Protein AF-A0A6N3C8Z9-F1 (afdb_monomer)

Structure (mmCIF, N/CA/C/O backbone):
data_AF-A0A6N3C8Z9-F1
#
_entry.id   AF-A0A6N3C8Z9-F1
#
loop_
_atom_site.group_PDB
_atom_site.id
_atom_site.type_symbol
_atom_site.label_atom_id
_atom_site.label_alt_id
_atom_site.label_comp_id
_atom_site.label_asym_id
_atom_site.label_entity_id
_atom_site.label_seq_id
_atom_site.pdbx_PDB_ins_code
_atom_site.Cartn_x
_atom_site.Cartn_y
_atom_site.Cartn_z
_atom_site.occupancy
_atom_site.B_iso_or_equiv
_atom_site.auth_seq_id
_atom_site.auth_comp_id
_atom_site.auth_asym_id
_atom_site.auth_atom_id
_atom_site.pdbx_PDB_model_num
ATOM 1 N N . MET A 1 1 ? -3.592 2.611 -11.473 1.00 59.44 1 MET A N 1
ATOM 2 C CA . MET A 1 1 ? -4.483 3.719 -11.049 1.00 59.44 1 MET A CA 1
ATOM 3 C C . MET A 1 1 ? -3.607 4.902 -10.685 1.00 59.44 1 MET A C 1
ATOM 5 O O . MET A 1 1 ? -2.663 4.714 -9.932 1.00 59.44 1 MET A O 1
ATOM 9 N N . GLU A 1 2 ? -3.871 6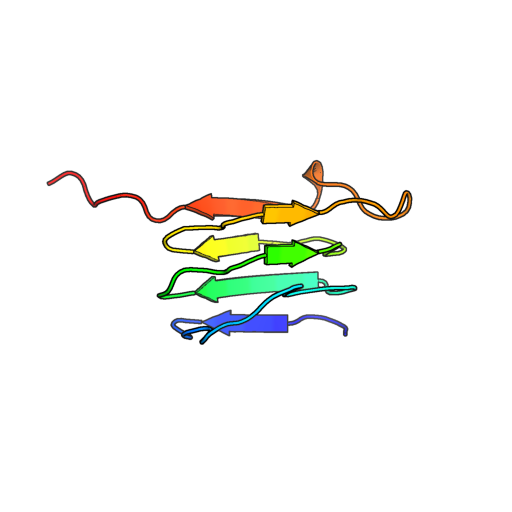.100 -11.199 1.00 72.75 2 GLU A N 1
ATOM 10 C CA . GLU A 1 2 ? -3.083 7.271 -10.798 1.00 72.75 2 GLU A CA 1
ATOM 11 C C . GLU A 1 2 ? -3.712 7.936 -9.566 1.00 72.75 2 GLU A C 1
ATOM 13 O O . GLU A 1 2 ? -4.869 8.343 -9.606 1.00 72.75 2 GLU A O 1
ATOM 18 N N . ASN A 1 3 ? -2.931 8.051 -8.485 1.00 79.94 3 ASN A N 1
ATOM 19 C CA . ASN A 1 3 ? -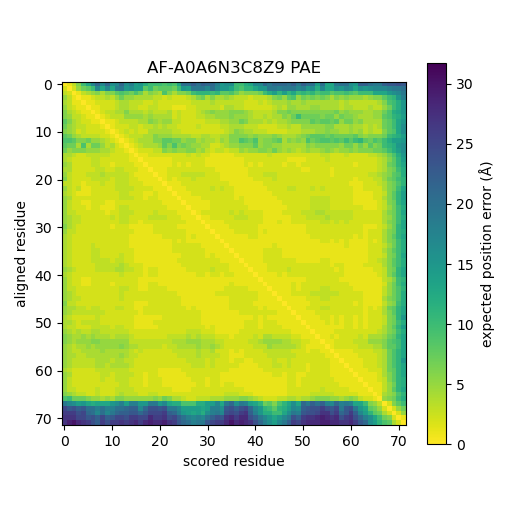3.206 8.879 -7.302 1.00 79.94 3 ASN A CA 1
ATOM 20 C C . ASN A 1 3 ? -4.432 8.461 -6.463 1.00 79.94 3 ASN A C 1
ATOM 22 O O . ASN A 1 3 ? -5.459 9.142 -6.430 1.00 79.94 3 ASN A O 1
ATOM 26 N N . ILE A 1 4 ? -4.302 7.355 -5.727 1.00 88.50 4 ILE A N 1
ATOM 27 C CA . ILE A 1 4 ? -5.300 6.901 -4.751 1.00 88.50 4 ILE A CA 1
ATOM 28 C C . ILE A 1 4 ? -5.145 7.706 -3.460 1.00 88.50 4 ILE A C 1
ATOM 30 O O . ILE A 1 4 ? -4.089 7.668 -2.832 1.00 88.50 4 ILE A O 1
ATOM 34 N N . LYS A 1 5 ? -6.220 8.374 -3.030 1.00 91.38 5 LYS A N 1
ATOM 35 C CA . LYS A 1 5 ? -6.301 9.023 -1.718 1.00 91.38 5 LYS A CA 1
ATOM 36 C C . LYS A 1 5 ? -7.395 8.384 -0.873 1.00 91.38 5 LYS A C 1
ATOM 38 O O . LYS A 1 5 ? -8.559 8.389 -1.269 1.00 91.38 5 LYS A O 1
ATOM 43 N N . MET A 1 6 ? -7.036 7.871 0.298 1.00 90.00 6 MET A N 1
ATOM 44 C CA . MET A 1 6 ? -7.971 7.264 1.250 1.00 90.00 6 MET A CA 1
ATOM 45 C C . MET A 1 6 ? -7.699 7.831 2.638 1.00 90.00 6 MET A C 1
ATOM 47 O O . MET A 1 6 ? -6.590 7.721 3.142 1.00 90.00 6 MET A O 1
ATOM 51 N N . VAL A 1 7 ? -8.692 8.454 3.266 1.00 87.50 7 VAL A N 1
ATOM 52 C CA . VAL A 1 7 ? -8.524 9.099 4.577 1.00 87.50 7 VAL A CA 1
ATOM 53 C C . VAL A 1 7 ? -9.593 8.571 5.520 1.00 87.50 7 VAL A C 1
ATOM 55 O O . VAL A 1 7 ? -10.778 8.682 5.216 1.00 87.50 7 VAL A O 1
ATOM 58 N N . ASN A 1 8 ? -9.166 8.012 6.656 1.00 85.12 8 ASN A N 1
ATOM 59 C CA . ASN A 1 8 ? -10.031 7.395 7.670 1.00 85.12 8 ASN A CA 1
ATOM 60 C C . ASN A 1 8 ? -10.963 6.326 7.076 1.00 85.12 8 ASN A C 1
ATOM 62 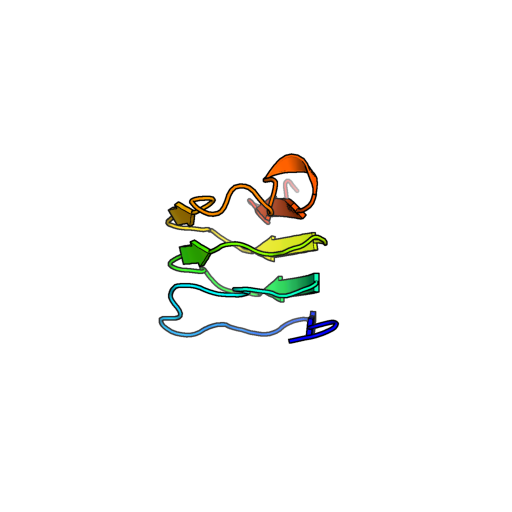O O . ASN A 1 8 ? -12.153 6.245 7.386 1.00 85.12 8 ASN A O 1
ATOM 66 N N . CYS A 1 9 ? -10.426 5.540 6.143 1.00 87.62 9 CYS A N 1
ATOM 67 C CA . CYS A 1 9 ? -11.157 4.455 5.501 1.00 87.62 9 CYS A CA 1
ATOM 68 C C . CYS A 1 9 ? -10.848 3.131 6.195 1.00 87.62 9 CYS A C 1
ATOM 70 O O . CYS A 1 9 ? -9.780 2.956 6.771 1.00 87.62 9 CYS A O 1
ATOM 72 N N . LYS A 1 10 ? -11.758 2.166 6.085 1.00 88.94 10 LYS A N 1
ATOM 73 C CA . LYS A 1 10 ? -11.488 0.776 6.458 1.00 88.94 10 LYS A CA 1
ATOM 74 C C . LYS A 1 10 ? -11.382 -0.062 5.199 1.00 88.94 10 LYS A C 1
ATOM 76 O O . LYS A 1 10 ? -12.200 0.095 4.295 1.00 88.94 10 LYS A O 1
ATOM 81 N N . LEU A 1 11 ? -10.398 -0.948 5.167 1.00 89.25 11 LEU A N 1
ATOM 82 C CA . LEU A 1 11 ? -10.324 -2.029 4.196 1.00 89.25 11 LEU A CA 1
ATOM 83 C C . LEU A 1 11 ? -10.851 -3.295 4.875 1.00 89.25 11 LEU A C 1
ATOM 85 O O . LEU A 1 11 ? -10.515 -3.575 6.024 1.00 89.25 11 LEU A O 1
ATOM 89 N N . ILE A 1 12 ? -11.736 -4.019 4.197 1.00 87.25 12 ILE A N 1
ATOM 90 C CA . ILE A 1 12 ? -12.373 -5.226 4.730 1.00 87.25 12 ILE A CA 1
ATOM 91 C C . ILE A 1 12 ? -11.890 -6.384 3.868 1.00 87.25 12 ILE A C 1
ATOM 93 O O . ILE A 1 12 ? -12.163 -6.385 2.670 1.00 87.25 12 ILE A O 1
ATOM 97 N N . ASN A 1 13 ? -11.180 -7.337 4.478 1.00 81.00 13 ASN A N 1
ATOM 98 C CA . ASN A 1 13 ? -10.672 -8.556 3.837 1.00 81.00 13 ASN A CA 1
ATOM 99 C C . ASN A 1 13 ? -10.004 -8.266 2.481 1.00 81.00 13 ASN A C 1
ATOM 101 O O . ASN A 1 13 ? -10.391 -8.824 1.456 1.00 81.00 13 ASN A O 1
ATOM 105 N N . THR A 1 14 ? -9.115 -7.274 2.461 1.00 82.81 14 THR A N 1
ATOM 106 C CA . THR A 1 14 ? -8.524 -6.752 1.228 1.00 82.81 14 THR A CA 1
ATOM 107 C C . THR A 1 14 ? -7.083 -7.221 1.116 1.00 82.81 14 THR A C 1
ATOM 109 O O . THR A 1 14 ? -6.235 -6.830 1.925 1.00 82.81 14 THR A O 1
ATOM 112 N N . ASP A 1 15 ? -6.824 -8.012 0.082 1.00 90.12 15 ASP A N 1
ATOM 113 C CA . ASP A 1 15 ? -5.508 -8.435 -0.370 1.00 90.12 15 ASP A CA 1
ATOM 114 C C . ASP A 1 15 ? -5.039 -7.610 -1.580 1.00 90.12 15 ASP A C 1
ATOM 116 O O . ASP A 1 15 ? -5.811 -6.907 -2.234 1.00 90.12 15 ASP A O 1
ATOM 120 N N . LEU A 1 16 ? -3.729 -7.656 -1.834 1.00 95.50 16 LEU A N 1
ATOM 121 C CA . LEU A 1 16 ? -3.050 -7.018 -2.966 1.00 95.50 16 LEU A CA 1
ATOM 122 C C . LEU A 1 16 ? -3.388 -5.527 -3.114 1.00 95.50 16 LEU A C 1
ATOM 124 O O . LEU A 1 16 ? -3.464 -4.980 -4.217 1.00 95.50 16 LEU A O 1
ATOM 128 N N . ALA A 1 17 ? -3.581 -4.849 -1.984 1.00 94.75 17 ALA A N 1
ATOM 129 C CA . ALA A 1 17 ? -3.971 -3.455 -1.963 1.00 94.75 17 ALA A CA 1
ATOM 130 C C . ALA A 1 17 ? -2.902 -2.580 -2.636 1.00 94.75 17 ALA A C 1
ATOM 132 O O . ALA A 1 17 ? -1.698 -2.782 -2.452 1.00 94.75 17 ALA A O 1
ATOM 133 N N . PHE A 1 18 ? -3.374 -1.555 -3.352 1.00 95.31 18 PHE A N 1
ATOM 134 C CA . PHE A 1 18 ? -2.564 -0.483 -3.945 1.00 95.31 18 PHE A CA 1
ATOM 135 C C . PHE A 1 18 ? -1.647 -0.888 -5.110 1.00 95.31 18 PHE A C 1
ATOM 137 O O . PHE A 1 18 ? -0.761 -0.110 -5.479 1.00 95.31 18 PHE A O 1
ATOM 144 N N . GLU A 1 19 ? -1.902 -2.032 -5.747 1.00 95.44 19 GLU A N 1
ATOM 145 C CA . GLU A 1 19 ? -1.155 -2.462 -6.932 1.00 95.44 19 GLU A CA 1
ATOM 146 C C . GLU A 1 19 ? -1.190 -1.419 -8.056 1.00 95.44 19 GLU A C 1
ATOM 148 O O . GLU A 1 19 ? -2.249 -0.900 -8.426 1.00 95.44 19 GLU A O 1
ATOM 153 N N . TYR A 1 20 ? -0.012 -1.081 -8.589 1.00 94.69 20 TYR A N 1
ATOM 154 C CA . TYR A 1 20 ? 0.151 -0.098 -9.665 1.00 94.69 20 TYR A CA 1
ATOM 155 C C . TYR A 1 20 ? -0.488 1.258 -9.338 1.00 94.69 20 TYR A C 1
ATOM 157 O O . TYR A 1 20 ? -1.173 1.864 -10.176 1.00 94.69 20 TYR A O 1
ATOM 165 N N . SER A 1 21 ? -0.274 1.742 -8.108 1.00 94.50 21 SER A N 1
ATOM 166 C CA . SER A 1 21 ? -0.783 3.039 -7.656 1.00 94.50 21 SER A CA 1
ATOM 167 C C . SER A 1 21 ? 0.269 3.935 -7.001 1.00 94.50 21 SER A C 1
ATOM 169 O O . SER A 1 21 ? 1.188 3.462 -6.337 1.00 94.50 21 SER A O 1
ATOM 171 N N . ASN A 1 22 ? 0.110 5.248 -7.185 1.00 96.19 22 ASN A N 1
ATOM 172 C CA . ASN A 1 22 ? 0.658 6.243 -6.261 1.00 96.19 22 ASN A CA 1
ATOM 173 C C . ASN A 1 22 ? -0.373 6.438 -5.149 1.00 96.19 22 ASN A C 1
ATOM 175 O O . ASN A 1 22 ? -1.528 6.749 -5.457 1.00 96.19 22 ASN A O 1
ATOM 179 N N . VAL A 1 23 ? 0.010 6.231 -3.893 1.00 95.69 23 VAL A N 1
ATOM 180 C CA . VAL A 1 23 ? -0.940 6.100 -2.780 1.00 95.69 23 VAL A CA 1
ATOM 181 C C . VAL A 1 23 ? -0.706 7.130 -1.675 1.00 95.69 23 VAL A C 1
ATOM 183 O O . VAL A 1 23 ? 0.418 7.371 -1.258 1.00 95.69 23 VAL A O 1
ATOM 186 N N . ASP A 1 24 ? -1.784 7.715 -1.166 1.00 96.44 24 ASP A N 1
ATOM 187 C CA . ASP A 1 24 ? -1.836 8.467 0.090 1.00 96.44 24 ASP A CA 1
ATOM 188 C C . ASP A 1 24 ? -3.011 7.925 0.917 1.00 96.44 24 ASP A C 1
ATOM 190 O O . ASP A 1 24 ? -4.169 8.311 0.724 1.00 96.44 24 ASP A O 1
ATOM 194 N N . ALA A 1 25 ? -2.730 6.939 1.770 1.00 94.88 25 ALA A N 1
ATOM 195 C CA . ALA A 1 25 ? -3.745 6.165 2.476 1.00 94.88 25 ALA A CA 1
ATOM 196 C C . ALA A 1 25 ? -3.558 6.192 3.998 1.00 94.88 25 ALA A C 1
ATOM 198 O O . ALA A 1 25 ? -2.499 5.847 4.521 1.00 94.88 25 ALA A O 1
ATOM 199 N N . ILE A 1 26 ? -4.633 6.515 4.716 1.00 95.50 26 ILE A N 1
ATOM 200 C CA . ILE A 1 26 ? -4.794 6.331 6.159 1.00 95.50 26 ILE A CA 1
ATOM 201 C C . ILE A 1 26 ? -5.951 5.356 6.371 1.00 95.50 26 ILE A C 1
ATOM 203 O O . ILE A 1 26 ? -7.121 5.708 6.204 1.00 95.50 26 ILE A O 1
ATOM 207 N N . ILE A 1 27 ? -5.602 4.129 6.742 1.00 94.69 27 ILE A N 1
ATOM 208 C CA . ILE A 1 27 ? -6.510 2.995 6.886 1.00 94.69 27 ILE A CA 1
ATOM 209 C C . ILE A 1 27 ? -6.706 2.679 8.375 1.00 94.69 27 ILE A C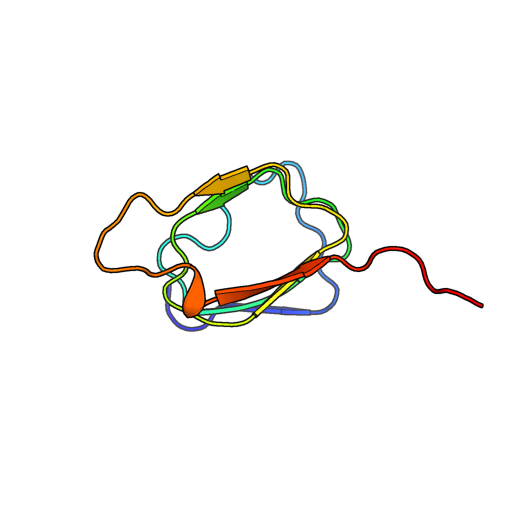 1
ATOM 211 O O . ILE A 1 27 ? -5.746 2.411 9.096 1.00 94.69 27 ILE A O 1
ATOM 215 N N . ASP A 1 28 ? -7.942 2.763 8.863 1.00 92.88 28 ASP A N 1
ATOM 216 C CA . ASP A 1 28 ? -8.372 2.461 10.243 1.00 92.88 28 ASP A CA 1
ATOM 217 C C . ASP A 1 28 ? -8.761 0.978 10.398 1.00 92.88 28 ASP A C 1
ATOM 219 O O . ASP A 1 28 ? -9.825 0.632 10.926 1.00 92.88 28 ASP A O 1
ATOM 223 N N . SER A 1 29 ? -7.934 0.101 9.831 1.00 92.88 29 SER A N 1
ATOM 224 C CA . SER A 1 29 ? -8.059 -1.351 9.915 1.00 92.88 29 SER A CA 1
ATOM 225 C C . SER A 1 29 ? -6.715 -2.027 9.627 1.00 92.88 29 SER A C 1
ATOM 227 O O . SER A 1 29 ? -5.734 -1.378 9.241 1.00 92.88 29 SER A O 1
ATOM 229 N N . SER A 1 30 ? -6.679 -3.351 9.788 1.00 93.31 30 SER A N 1
ATOM 230 C CA . SER A 1 30 ? -5.636 -4.187 9.200 1.00 93.31 30 SER A CA 1
ATOM 231 C C . SER A 1 30 ? -5.770 -4.236 7.676 1.00 93.31 30 SER A C 1
ATOM 233 O O . SER A 1 30 ? -6.868 -4.090 7.132 1.00 93.31 30 SER A O 1
ATOM 235 N N . ILE A 1 31 ? -4.647 -4.456 6.999 1.00 95.12 31 ILE A N 1
ATOM 236 C CA . ILE A 1 31 ? -4.569 -4.748 5.564 1.00 95.12 31 ILE A CA 1
ATOM 237 C C . ILE A 1 31 ? -3.943 -6.132 5.419 1.00 95.12 31 ILE A C 1
ATOM 239 O O . ILE A 1 31 ? -2.901 -6.388 6.028 1.00 95.12 31 ILE A O 1
ATOM 243 N N . ASP A 1 32 ? -4.543 -7.019 4.629 1.00 96.25 32 ASP A N 1
ATOM 244 C CA . ASP A 1 32 ? -4.031 -8.387 4.521 1.00 96.25 32 ASP A CA 1
ATOM 245 C C . ASP A 1 32 ? -2.723 -8.399 3.726 1.00 96.25 32 ASP A C 1
ATOM 247 O O . ASP A 1 32 ? -1.705 -8.893 4.216 1.00 96.25 32 ASP A O 1
ATOM 251 N N . SER A 1 33 ? -2.696 -7.752 2.556 1.00 97.31 33 SER A N 1
ATOM 252 C CA . SER A 1 33 ? -1.450 -7.532 1.821 1.00 97.31 33 SER A CA 1
ATOM 253 C C . SER A 1 33 ? -1.439 -6.250 0.991 1.00 97.31 33 SER A C 1
ATOM 255 O O . SER A 1 33 ? -2.468 -5.776 0.511 1.00 97.31 33 SER A O 1
ATOM 257 N N . ILE A 1 34 ? -0.244 -5.682 0.831 1.00 97.38 34 ILE A N 1
ATOM 258 C CA . ILE A 1 34 ? 0.060 -4.588 -0.098 1.00 97.38 34 ILE A CA 1
ATOM 259 C C . ILE A 1 34 ? 0.927 -5.166 -1.205 1.00 97.38 34 ILE A C 1
ATOM 261 O O . ILE A 1 34 ? 1.905 -5.858 -0.911 1.00 97.38 34 ILE A O 1
ATOM 265 N N . LYS A 1 35 ? 0.620 -4.846 -2.460 1.00 97.75 35 LYS A N 1
ATOM 266 C CA . LYS A 1 35 ? 1.428 -5.290 -3.595 1.00 97.75 35 LYS A CA 1
ATOM 267 C C . LYS A 1 35 ? 1.818 -4.111 -4.463 1.00 97.75 35 LYS A C 1
ATOM 269 O O . LYS A 1 35 ? 0.956 -3.329 -4.830 1.00 97.75 35 LYS A O 1
ATOM 274 N N . ASN A 1 36 ? 3.105 -3.998 -4.788 1.00 97.44 36 ASN A N 1
ATOM 275 C CA . ASN A 1 36 ? 3.611 -3.172 -5.885 1.00 97.44 36 ASN A CA 1
ATOM 276 C C . ASN A 1 36 ? 2.981 -1.757 -6.012 1.00 97.44 36 ASN A C 1
ATOM 278 O O . ASN A 1 36 ? 2.499 -1.401 -7.089 1.00 97.44 36 ASN A O 1
ATOM 282 N N . PRO A 1 37 ? 2.930 -0.914 -4.964 1.00 96.88 37 PRO A N 1
ATOM 283 C CA . PRO A 1 37 ? 2.664 0.507 -5.165 1.00 96.88 37 PRO A CA 1
ATOM 284 C C . PRO A 1 37 ? 3.862 1.167 -5.867 1.00 96.88 37 PRO A C 1
ATOM 286 O O . PRO A 1 37 ? 5.020 0.852 -5.585 1.00 96.88 37 PRO A O 1
ATOM 289 N N . TYR A 1 38 ? 3.592 2.109 -6.773 1.00 96.62 38 TYR A N 1
ATOM 290 C CA . TYR A 1 38 ? 4.629 2.897 -7.447 1.00 96.62 38 TYR A CA 1
ATOM 291 C C . TYR A 1 38 ? 5.377 3.793 -6.454 1.00 96.62 38 TYR A C 1
ATOM 293 O O . TYR A 1 38 ? 6.608 3.865 -6.474 1.00 96.62 38 TYR A O 1
ATOM 301 N N . SER A 1 39 ? 4.630 4.486 -5.591 1.00 96.81 39 SER A N 1
ATOM 302 C CA . SER A 1 39 ? 5.164 5.369 -4.555 1.00 96.81 39 SER A CA 1
ATOM 303 C C . SER A 1 39 ? 4.081 5.800 -3.562 1.00 96.81 39 SER A C 1
ATOM 305 O O . SER A 1 39 ? 2.888 5.599 -3.808 1.00 96.81 39 SER A O 1
ATOM 307 N N . GLY A 1 40 ? 4.483 6.460 -2.474 1.00 96.19 40 GLY A N 1
ATOM 308 C CA . GLY A 1 40 ? 3.580 7.254 -1.640 1.00 96.19 40 GLY A CA 1
ATOM 309 C C . GLY A 1 40 ? 3.629 6.911 -0.155 1.00 96.19 40 GLY A C 1
ATOM 310 O O . GLY A 1 40 ? 4.691 6.589 0.378 1.00 96.19 40 GLY A O 1
ATOM 311 N N . GLN A 1 41 ? 2.496 7.019 0.536 1.00 96.81 41 GLN A N 1
ATOM 312 C CA . GLN A 1 41 ? 2.366 6.761 1.965 1.00 96.81 41 GLN A CA 1
ATOM 313 C C . GLN A 1 41 ? 1.145 5.891 2.276 1.00 96.81 41 GLN A C 1
ATOM 315 O O . GLN A 1 41 ? 0.037 6.149 1.814 1.00 96.81 41 GLN A O 1
ATOM 320 N N . ILE A 1 42 ? 1.353 4.889 3.129 1.00 96.62 42 ILE A N 1
ATOM 321 C CA . ILE A 1 42 ? 0.303 4.028 3.669 1.00 96.62 42 ILE A CA 1
ATOM 322 C C . ILE A 1 42 ? 0.446 3.997 5.189 1.00 96.62 42 ILE A C 1
ATOM 324 O O . ILE A 1 42 ? 1.507 3.671 5.725 1.00 96.62 42 ILE A O 1
ATOM 328 N N . VAL A 1 43 ? -0.631 4.329 5.890 1.00 96.31 43 VAL A N 1
ATOM 329 C CA . VAL A 1 43 ? -0.745 4.243 7.345 1.00 96.31 43 VAL A CA 1
ATOM 330 C C . VAL A 1 43 ? -1.844 3.241 7.684 1.00 96.31 43 VAL A C 1
ATOM 332 O O . VAL A 1 43 ? -2.967 3.413 7.224 1.00 96.31 43 VAL A O 1
ATOM 335 N N . ALA A 1 44 ? -1.552 2.215 8.483 1.00 94.94 44 ALA A N 1
ATOM 336 C CA . ALA A 1 44 ? -2.506 1.150 8.827 1.00 94.94 44 ALA A CA 1
ATOM 337 C C . ALA A 1 44 ? -2.300 0.629 10.259 1.00 94.94 44 ALA A C 1
ATOM 339 O O . ALA A 1 44 ? -1.260 0.892 10.864 1.00 94.94 44 ALA A O 1
ATOM 340 N N . ASP A 1 45 ? -3.257 -0.121 10.810 1.00 93.06 45 ASP A N 1
ATOM 341 C CA . ASP A 1 45 ? -3.101 -0.732 12.142 1.00 93.06 45 ASP A CA 1
ATOM 342 C C . ASP A 1 45 ? -2.081 -1.879 12.116 1.00 93.06 45 ASP A C 1
ATOM 344 O O . ASP A 1 45 ? -1.160 -1.948 12.935 1.00 93.06 45 ASP A O 1
ATOM 348 N N . SER A 1 46 ? -2.219 -2.758 11.126 1.00 94.19 46 SER A N 1
ATOM 349 C CA . SER A 1 46 ? -1.293 -3.843 10.813 1.00 94.19 46 SER A CA 1
ATOM 350 C C . SER A 1 46 ? -1.327 -4.138 9.316 1.00 94.19 46 SER A C 1
ATOM 352 O O . SER A 1 46 ? -2.301 -3.824 8.630 1.00 94.19 46 SER A O 1
ATOM 354 N N . ILE A 1 47 ? -0.248 -4.730 8.809 1.00 95.50 47 ILE A N 1
ATOM 355 C CA . ILE A 1 47 ? -0.156 -5.228 7.436 1.00 95.50 47 ILE A CA 1
ATOM 356 C C . ILE A 1 47 ? 0.366 -6.659 7.518 1.00 95.50 47 ILE A C 1
ATOM 358 O O . ILE A 1 47 ? 1.389 -6.882 8.170 1.00 95.50 47 ILE A O 1
ATOM 362 N N . GLY A 1 48 ? -0.344 -7.607 6.908 1.00 96.00 48 GLY A N 1
ATOM 363 C CA . GLY A 1 48 ? 0.054 -9.015 6.893 1.00 96.00 48 GLY A CA 1
ATOM 364 C C . GLY A 1 48 ? 1.285 -9.245 6.020 1.00 96.00 48 GLY A C 1
ATOM 365 O O . GLY A 1 48 ? 2.320 -9.696 6.510 1.00 96.00 48 GLY A O 1
ATOM 366 N N . GLU A 1 49 ? 1.194 -8.877 4.744 1.00 97.31 49 GLU A N 1
ATOM 367 C CA . GLU A 1 49 ? 2.263 -9.070 3.762 1.00 97.31 49 GLU A CA 1
ATOM 368 C C . GLU A 1 49 ? 2.537 -7.803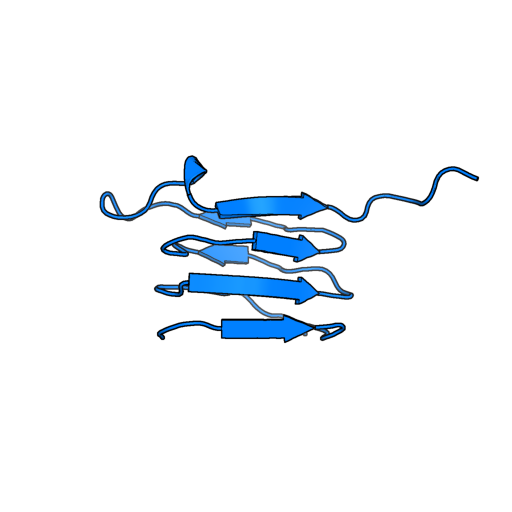 2.937 1.00 97.31 49 GLU A C 1
ATOM 370 O O . GLU A 1 49 ? 1.639 -7.018 2.630 1.00 97.31 49 GLU A O 1
ATOM 375 N N . ILE A 1 50 ? 3.801 -7.594 2.566 1.00 97.25 50 ILE A N 1
ATOM 376 C CA . ILE A 1 50 ? 4.221 -6.522 1.658 1.00 97.25 50 ILE A CA 1
ATOM 377 C C . ILE A 1 50 ? 5.012 -7.161 0.521 1.00 97.25 50 ILE A C 1
ATOM 379 O O . ILE A 1 50 ? 6.097 -7.697 0.751 1.00 97.25 50 ILE A O 1
ATOM 383 N N . ILE A 1 51 ? 4.481 -7.061 -0.694 1.00 98.12 51 ILE A N 1
ATOM 384 C CA . ILE A 1 51 ? 4.993 -7.730 -1.888 1.00 98.12 51 ILE A CA 1
ATOM 385 C C . ILE A 1 51 ? 5.568 -6.680 -2.845 1.00 98.12 51 ILE A C 1
ATOM 387 O O . ILE A 1 51 ? 4.860 -5.763 -3.264 1.00 98.12 51 ILE A O 1
ATOM 391 N N . PHE A 1 52 ? 6.848 -6.837 -3.187 1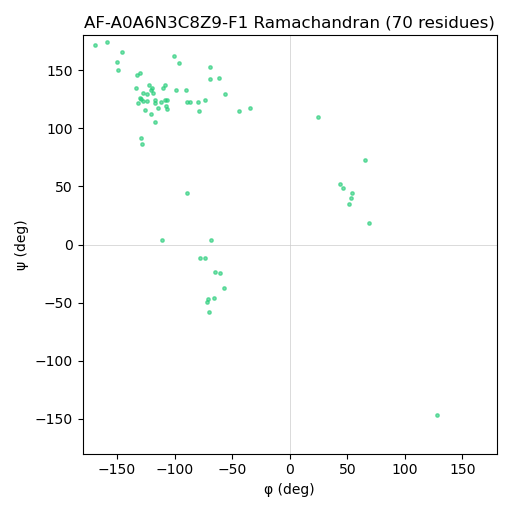.00 97.44 52 PHE A N 1
ATOM 392 C CA . PHE A 1 52 ? 7.534 -6.111 -4.260 1.00 97.44 52 PHE A CA 1
ATOM 393 C C . PHE A 1 52 ? 8.224 -7.134 -5.166 1.00 97.44 52 PHE A C 1
ATOM 395 O O . PHE A 1 52 ? 9.371 -7.505 -4.924 1.00 97.44 52 PHE A O 1
ATOM 402 N N . ASP A 1 53 ? 7.486 -7.646 -6.149 1.00 97.12 53 ASP A N 1
ATOM 403 C CA . ASP A 1 53 ? 7.943 -8.661 -7.114 1.00 97.12 53 ASP A CA 1
ATOM 404 C C . ASP A 1 53 ? 8.099 -8.102 -8.541 1.00 97.12 53 ASP A C 1
ATOM 406 O O . ASP A 1 53 ? 8.443 -8.838 -9.463 1.00 97.12 53 ASP A O 1
ATOM 410 N N . ASN A 1 54 ? 7.885 -6.795 -8.717 1.00 95.94 54 ASN A N 1
ATOM 411 C CA . ASN A 1 54 ? 8.110 -6.066 -9.959 1.00 95.94 54 ASN A CA 1
ATOM 412 C C . ASN A 1 54 ? 9.336 -5.145 -9.823 1.00 95.94 54 ASN A C 1
ATOM 414 O O . ASN A 1 54 ? 9.382 -4.301 -8.931 1.00 95.94 54 ASN A O 1
ATOM 418 N N . GLU A 1 55 ? 10.312 -5.288 -10.725 1.00 94.75 55 GLU A N 1
ATOM 419 C CA . GLU A 1 55 ? 11.577 -4.536 -10.705 1.00 94.75 55 GLU A CA 1
ATOM 420 C C . GLU A 1 55 ? 11.409 -3.020 -10.914 1.00 94.75 55 GLU A C 1
ATOM 422 O O . GLU A 1 55 ? 12.245 -2.237 -10.452 1.00 94.75 55 GLU A O 1
ATOM 427 N N . ASP A 1 56 ? 10.315 -2.589 -11.550 1.00 93.69 56 ASP A N 1
ATOM 428 C CA . ASP A 1 56 ? 10.006 -1.171 -11.776 1.00 93.69 56 ASP A CA 1
ATOM 429 C C . ASP A 1 56 ? 9.539 -0.457 -10.494 1.00 93.69 56 ASP A C 1
ATOM 431 O O . ASP A 1 56 ? 9.448 0.774 -10.451 1.00 93.69 56 ASP A O 1
ATOM 435 N N . MET A 1 57 ? 9.238 -1.206 -9.430 1.00 95.88 57 MET A N 1
ATOM 436 C CA . MET A 1 57 ? 8.682 -0.692 -8.183 1.00 95.88 57 MET A CA 1
ATOM 437 C C . MET A 1 57 ? 9.588 -1.008 -7.010 1.00 95.88 57 MET A C 1
ATOM 439 O O . MET A 1 57 ? 10.040 -2.130 -6.806 1.00 95.88 57 MET A O 1
ATOM 443 N N . LYS A 1 58 ? 9.833 0.013 -6.194 1.00 95.25 58 LYS A N 1
ATOM 444 C CA . LYS A 1 58 ? 10.779 -0.080 -5.088 1.00 95.25 58 LYS A CA 1
ATOM 445 C C . LYS A 1 58 ? 10.090 0.181 -3.771 1.00 95.25 58 LYS A C 1
ATOM 447 O O . LYS A 1 58 ? 9.361 1.164 -3.625 1.00 95.25 58 LYS A O 1
ATOM 452 N N . LYS A 1 59 ? 10.383 -0.668 -2.788 1.00 95.12 59 LYS A N 1
ATOM 453 C CA . LYS A 1 59 ? 9.845 -0.543 -1.432 1.00 95.12 59 LYS A CA 1
ATOM 454 C C . LYS A 1 59 ? 10.179 0.817 -0.827 1.00 95.12 59 LYS A C 1
ATOM 456 O O . LYS A 1 59 ? 9.337 1.416 -0.168 1.00 95.12 59 LYS A O 1
ATOM 461 N N . GLU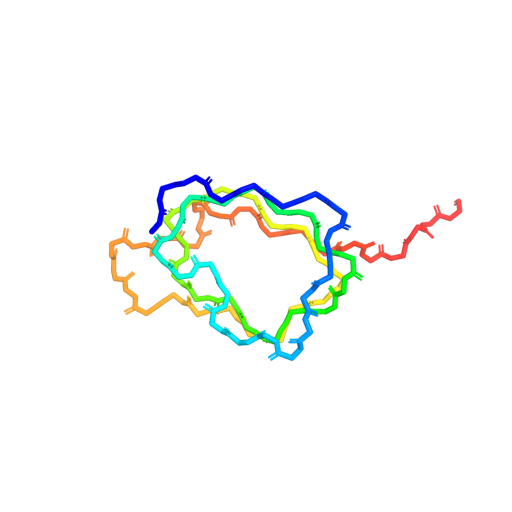 A 1 60 ? 11.373 1.331 -1.103 1.00 97.06 60 GLU A N 1
ATOM 462 C CA . GLU A 1 60 ? 11.845 2.638 -0.627 1.00 97.06 60 GLU A CA 1
ATOM 463 C C . GLU A 1 60 ? 10.980 3.818 -1.100 1.00 97.06 60 GLU A C 1
ATOM 465 O O . GLU A 1 60 ? 10.943 4.848 -0.427 1.00 97.06 60 GLU A O 1
ATOM 470 N N . ASN A 1 61 ? 10.256 3.676 -2.215 1.00 97.44 61 ASN A N 1
ATOM 471 C CA . ASN A 1 61 ? 9.384 4.728 -2.742 1.00 97.44 61 ASN A CA 1
ATOM 472 C C . ASN A 1 61 ? 8.051 4.827 -1.986 1.00 97.44 61 ASN A C 1
ATOM 474 O O . ASN A 1 61 ? 7.309 5.790 -2.185 1.00 97.44 61 ASN A O 1
ATOM 478 N N . THR A 1 62 ? 7.728 3.844 -1.139 1.00 97.38 62 THR A N 1
ATOM 479 C CA . THR A 1 62 ? 6.467 3.787 -0.395 1.00 97.38 62 THR A CA 1
ATOM 480 C C . THR A 1 62 ? 6.727 3.767 1.104 1.00 97.38 62 THR A C 1
ATOM 482 O O . THR A 1 62 ? 7.223 2.798 1.678 1.00 97.38 62 THR A O 1
ATOM 485 N N . LYS A 1 63 ? 6.337 4.846 1.778 1.00 97.94 63 LYS A N 1
ATOM 486 C CA . LYS A 1 63 ? 6.422 4.969 3.228 1.00 97.94 63 LYS A CA 1
ATOM 487 C C . LYS A 1 63 ? 5.274 4.212 3.886 1.00 97.94 63 LYS A C 1
ATOM 489 O O . LYS A 1 63 ? 4.120 4.616 3.783 1.00 97.94 63 LYS A O 1
ATOM 494 N N . ILE A 1 64 ? 5.601 3.165 4.634 1.00 96.44 64 ILE A N 1
ATOM 495 C CA . ILE A 1 64 ? 4.625 2.382 5.397 1.00 96.44 64 ILE A CA 1
ATOM 496 C C . ILE A 1 64 ? 4.773 2.698 6.886 1.00 96.44 64 ILE A C 1
ATOM 498 O O . ILE A 1 64 ? 5.861 2.569 7.448 1.00 96.44 64 ILE A O 1
ATOM 502 N N . VAL A 1 65 ? 3.682 3.120 7.526 1.00 96.06 65 VAL A N 1
ATOM 503 C CA . VAL A 1 65 ? 3.633 3.461 8.955 1.00 96.06 65 VAL A CA 1
ATOM 504 C C . VAL A 1 65 ? 2.547 2.636 9.636 1.00 96.06 65 VAL A C 1
ATOM 506 O O . VAL A 1 65 ? 1.381 2.702 9.260 1.00 96.06 65 VAL A O 1
ATOM 509 N N . LEU A 1 66 ? 2.914 1.880 10.671 1.00 95.06 66 LEU A N 1
ATOM 510 C CA . LEU A 1 66 ? 1.934 1.187 11.505 1.00 95.06 66 LEU A CA 1
ATOM 511 C C . LEU A 1 66 ? 1.509 2.091 12.665 1.00 95.06 66 LEU A C 1
ATOM 513 O O . LEU A 1 66 ? 2.365 2.652 13.346 1.00 95.06 66 LEU A O 1
ATOM 517 N N . LYS A 1 67 ? 0.204 2.203 12.925 1.00 88.44 67 LYS A N 1
ATOM 518 C CA . LYS A 1 67 ? -0.384 3.101 13.940 1.00 88.44 67 LYS A CA 1
ATOM 519 C C . LYS A 1 67 ? -0.084 2.729 15.3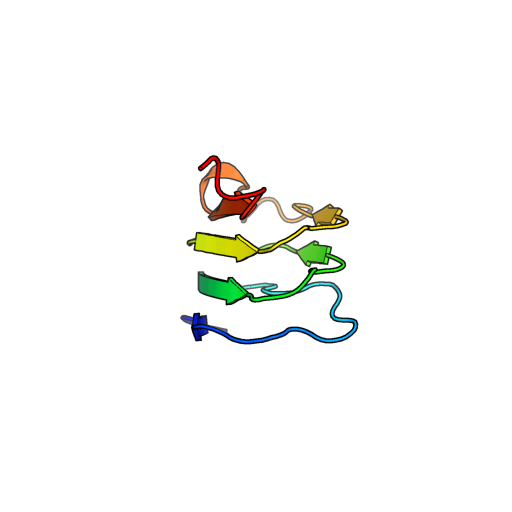97 1.00 88.44 67 LYS A C 1
ATOM 521 O O . LYS A 1 67 ? -0.633 3.368 16.284 1.00 88.44 67 LYS A O 1
ATOM 526 N N . LYS A 1 68 ? 0.736 1.702 15.660 1.00 72.69 68 LYS A N 1
ATOM 527 C CA . LYS A 1 68 ? 0.898 1.048 16.973 1.00 72.69 68 LYS A CA 1
ATOM 528 C C . LYS A 1 68 ? 0.764 2.013 18.164 1.00 72.69 68 LYS A C 1
ATOM 530 O O . LYS A 1 68 ? 1.585 2.908 18.315 1.00 72.69 68 LYS A O 1
ATOM 535 N N . TYR A 1 69 ? -0.270 1.730 18.969 1.00 54.44 69 TYR A N 1
ATOM 536 C CA . TYR A 1 69 ? -0.617 2.225 20.305 1.00 54.44 69 TYR A CA 1
ATOM 537 C C . TYR A 1 69 ? -0.055 3.596 20.681 1.00 54.44 69 TYR A C 1
ATOM 539 O O . TYR A 1 69 ? 1.123 3.723 21.008 1.00 54.44 69 TYR A O 1
ATOM 547 N N . GLY A 1 70 ? -0.952 4.585 20.755 1.00 44.78 70 GLY A N 1
ATOM 548 C CA . GLY A 1 70 ? -0.706 5.799 21.521 1.00 44.78 70 GLY A CA 1
ATOM 549 C C . GLY A 1 70 ? -0.087 5.443 22.872 1.00 44.78 70 GLY A C 1
ATOM 550 O O . GLY A 1 70 ? -0.695 4.747 23.686 1.00 44.78 70 GLY A O 1
ATOM 551 N N . ILE A 1 71 ? 1.153 5.877 23.070 1.00 39.81 71 ILE A N 1
ATOM 552 C CA . ILE A 1 71 ? 1.715 6.007 24.404 1.00 39.81 71 ILE A CA 1
ATOM 553 C C . ILE A 1 71 ? 1.019 7.238 24.993 1.00 39.81 71 ILE A C 1
ATOM 555 O O . ILE A 1 71 ? 0.994 8.285 24.342 1.00 39.81 71 ILE A O 1
ATOM 559 N N . ASN A 1 72 ? 0.387 7.052 26.156 1.00 38.16 72 ASN A N 1
ATOM 560 C CA . ASN A 1 72 ? -0.089 8.139 27.017 1.00 38.16 72 ASN A CA 1
ATOM 561 C C . ASN A 1 72 ? 1.004 9.183 27.261 1.00 38.16 72 ASN A C 1
ATOM 563 O O . ASN A 1 72 ? 2.168 8.765 27.461 1.00 38.16 72 ASN A O 1
#

Solvent-accessible surface area (backbone atoms only — not comparable to full-atom values): 4012 Å² total; per-residue (Å²): 90,87,65,49,76,39,74,81,35,70,56,74,94,39,62,56,40,56,52,55,15,36,34,45,34,35,33,75,30,56,36,50,22,38,23,41,38,55,26,41,36,40,32,25,58,43,68,71,43,80,46,72,90,50,91,94,33,45,72,88,46,41,48,76,44,67,65,71,71,84,76,130

InterPro domains:
  IPR022208 Protein of unknown function DUF3737 [PF12541] (1-64)

Radius of gyration: 11.69 Å; Cα contacts (8 Å, |Δi|>4): 173; chains: 1; bounding box: 24×18×39 Å

Mean predicted aligne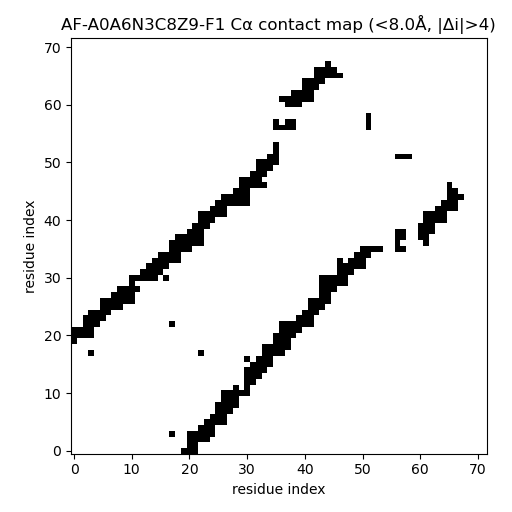d error: 4.36 Å

Secondary structure (DSSP, 8-state):
---EEEEEE---S--SBTTT-EEEEEESSEEEEEE---EEEEEESEEEEEE---TT--GGGEEEEE------

Sequence (72 aa):
MENIKMVNCKLINTDLAFEYSNVDAIIDSSIDSIKNPYSGQIVADSIGEIIFDNEDMKKENTKIVLKKYGIN

pLDDT: mean 90.13, std 13.0, range [38.16, 98.12]

Foldseek 3Di:
DEEAEADAAADDPAECPQADYAYDYDHAEEAAEHEFHQAYEYEHQYYNYYYDPDPNHDPVRYHYHHPPDDDD

Organism: Clostridium butyricum (NCBI:txid1492)